Protein AF-A0A7C6MFJ7-F1 (afdb_monomer_lite)

pLDDT: mean 81.78, std 14.06, range [41.59, 96.31]

Sequence (137 aa):
MTATTPTDQTTPGPEEPRKGITRRTVIGTAAGVAGVAAVGGMFHEGFRDPFTQATAHGTGDAADAYDPTDLVHTMCMQCNSFCTIKVRLEEAPEGSPATALIRKIAGNPYSALTTQPVGPIPYDTPLADAAQGIGTM

Radius of gyration: 36.02 Å; chains: 1; bounding box: 82×61×94 Å

Foldseek 3Di:
DDDDDDDPPDDDDDDDDPPDQDPCNVVVVVVVVVVVVVVVVCCCVVPDDPPDDPDDPADDDPADFDFLVQWDWAFDVPDPVRFIWIWGWDADPPPDPDRIDTRDIAHQLQDQVRPPPVGHDDPPPDSRRSDGGVHDD

Secondary structure (DSSP, 8-state):
----------PPPP-----S--HHHHHHHHHHHHHHHHHHHHHHHHSS-TT--SS--SSS-SS----GGGEEEEE--SSTT--EEEEEEEEPPTT-SSSEEEEEEEE-TT-TTTSTTT-PPPTTS-HHHHT--S---

Structure (mmCIF, N/CA/C/O backbone):
data_AF-A0A7C6MFJ7-F1
#
_entry.id   AF-A0A7C6MFJ7-F1
#
loop_
_atom_site.group_PDB
_atom_site.id
_atom_site.type_symbol
_atom_site.label_atom_id
_atom_site.label_alt_id
_atom_site.label_comp_id
_atom_site.label_asym_id
_atom_site.label_entity_id
_atom_site.label_seq_id
_atom_site.pdbx_PDB_ins_code
_atom_site.Cartn_x
_atom_site.Cartn_y
_atom_site.Cartn_z
_atom_site.occupancy
_atom_site.B_iso_or_equiv
_atom_site.auth_seq_id
_atom_site.auth_comp_id
_atom_site.auth_asym_id
_atom_site.auth_atom_id
_atom_site.pdbx_PDB_model_num
ATOM 1 N N . MET A 1 1 ? 61.516 41.296 -77.815 1.00 43.66 1 MET A N 1
ATOM 2 C CA . MET A 1 1 ? 61.371 40.718 -76.464 1.00 43.66 1 MET A CA 1
ATOM 3 C C . MET A 1 1 ? 60.210 39.747 -76.525 1.00 43.66 1 MET A C 1
ATOM 5 O O . MET A 1 1 ? 59.068 40.177 -76.590 1.00 43.66 1 MET A O 1
ATOM 9 N N . THR A 1 2 ? 60.520 38.463 -76.659 1.00 41.59 2 THR A N 1
ATOM 10 C CA . THR A 1 2 ? 59.550 37.391 -76.905 1.00 41.59 2 THR A CA 1
ATOM 11 C C . THR A 1 2 ? 59.246 36.742 -75.560 1.00 41.59 2 THR A C 1
ATOM 13 O O . THR A 1 2 ? 60.127 36.114 -74.981 1.00 41.59 2 THR A O 1
ATOM 16 N N . ALA A 1 3 ? 58.048 36.962 -75.022 1.00 46.19 3 ALA A N 1
ATOM 17 C CA . ALA A 1 3 ? 57.608 36.326 -73.786 1.00 46.19 3 ALA A CA 1
ATOM 18 C C . ALA A 1 3 ? 56.890 35.017 -74.135 1.00 46.19 3 ALA A C 1
ATOM 20 O O . ALA A 1 3 ? 55.803 35.032 -74.708 1.00 46.19 3 ALA A O 1
ATOM 21 N N . THR A 1 4 ? 57.521 33.890 -73.818 1.00 46.97 4 THR A N 1
ATOM 22 C CA . THR A 1 4 ? 56.920 32.557 -73.917 1.00 46.97 4 THR A CA 1
ATOM 23 C C . THR A 1 4 ? 56.145 32.287 -72.629 1.00 46.97 4 THR A C 1
ATOM 25 O O . THR A 1 4 ? 56.743 32.162 -71.563 1.00 46.97 4 THR A O 1
ATOM 28 N N . THR A 1 5 ? 54.819 32.212 -72.703 1.00 51.19 5 THR A N 1
ATOM 29 C CA . THR A 1 5 ? 53.981 31.716 -71.601 1.00 51.19 5 THR A CA 1
ATOM 30 C C . THR A 1 5 ? 53.994 30.183 -71.621 1.00 51.19 5 THR A C 1
ATOM 32 O O . THR A 1 5 ? 53.678 29.614 -72.666 1.00 51.19 5 THR A O 1
ATOM 35 N N . PRO A 1 6 ? 54.321 29.482 -70.519 1.00 53.28 6 PRO A N 1
ATOM 36 C CA . PRO A 1 6 ? 54.122 28.044 -70.445 1.00 53.28 6 PRO A CA 1
ATOM 37 C C . PRO A 1 6 ? 52.656 27.751 -70.113 1.00 53.28 6 PRO A C 1
ATOM 39 O O . PRO A 1 6 ? 52.137 28.165 -69.078 1.00 53.28 6 PRO A O 1
ATOM 42 N N . THR A 1 7 ? 51.983 27.046 -71.016 1.00 53.56 7 THR A N 1
ATOM 43 C CA . THR A 1 7 ? 50.654 26.477 -70.797 1.00 53.56 7 THR A CA 1
ATOM 44 C C . THR A 1 7 ? 50.819 25.135 -70.084 1.00 53.56 7 THR A C 1
ATOM 46 O O . THR A 1 7 ? 51.105 24.131 -70.728 1.00 53.56 7 THR A O 1
ATOM 49 N N . ASP A 1 8 ? 50.661 25.108 -68.760 1.00 50.50 8 ASP A N 1
ATOM 50 C CA . ASP A 1 8 ? 50.474 23.854 -68.020 1.00 50.50 8 ASP A CA 1
ATOM 51 C C . ASP A 1 8 ? 48.981 23.501 -68.040 1.00 50.50 8 ASP A C 1
ATOM 53 O O . ASP A 1 8 ? 48.178 24.01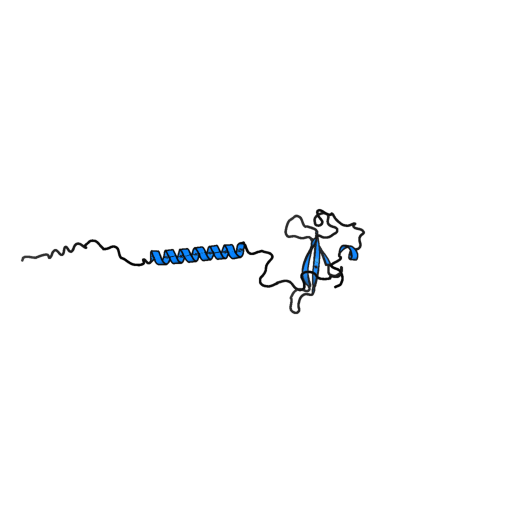6 -67.262 1.00 50.50 8 ASP A O 1
ATOM 57 N N . GLN A 1 9 ? 48.594 22.678 -69.014 1.00 56.62 9 GLN A N 1
ATOM 58 C CA . GLN A 1 9 ? 47.300 22.004 -69.043 1.00 56.62 9 GLN A CA 1
ATOM 59 C C . GLN A 1 9 ? 47.498 20.546 -68.639 1.00 56.62 9 GLN A C 1
ATOM 61 O O . GLN A 1 9 ? 47.492 19.645 -69.474 1.00 56.62 9 GLN A O 1
ATOM 66 N N . THR A 1 10 ? 47.641 20.307 -67.340 1.00 55.34 10 THR A N 1
ATOM 67 C CA . THR A 1 10 ? 47.457 18.966 -66.789 1.00 55.34 10 THR A CA 1
ATOM 68 C C . THR A 1 10 ? 45.982 18.794 -66.420 1.00 55.34 10 THR A C 1
ATOM 70 O O . THR A 1 10 ? 45.520 19.255 -65.378 1.00 55.34 10 THR A O 1
ATOM 73 N N . THR A 1 11 ? 45.205 18.160 -67.300 1.00 58.31 11 THR A N 1
ATOM 74 C CA . THR A 1 11 ? 43.843 17.703 -66.983 1.00 58.31 11 THR A CA 1
ATOM 75 C C . THR A 1 11 ? 43.926 16.570 -65.949 1.00 58.31 11 THR A C 1
ATOM 77 O O . THR A 1 11 ? 44.632 15.593 -66.209 1.00 58.31 11 THR A O 1
ATOM 80 N N . PRO A 1 12 ? 43.228 16.636 -64.797 1.00 58.09 12 PRO A N 1
ATOM 81 C CA . PRO A 1 12 ? 43.172 15.503 -63.883 1.00 58.09 12 PRO A CA 1
ATOM 82 C C . PRO A 1 12 ? 42.439 14.347 -64.573 1.00 58.09 12 PRO A C 1
ATOM 84 O O . PRO A 1 12 ? 41.316 14.518 -65.050 1.00 58.09 12 PRO A O 1
ATOM 87 N N . GLY A 1 13 ? 43.085 13.182 -64.655 1.00 64.12 13 GLY A N 1
ATOM 88 C CA . GLY A 1 13 ? 42.451 11.954 -65.137 1.00 64.12 13 GLY A CA 1
ATOM 89 C C . GLY A 1 13 ? 41.278 11.520 -64.242 1.00 64.12 13 GLY A C 1
ATOM 90 O O . GLY A 1 13 ? 41.108 12.065 -63.149 1.00 64.12 13 GLY A O 1
ATOM 91 N N . PRO A 1 14 ? 40.458 10.547 -64.681 1.00 58.88 14 PRO A N 1
ATOM 92 C CA . PRO A 1 14 ? 39.292 10.100 -63.923 1.00 58.88 14 PRO A CA 1
ATOM 93 C C . PRO A 1 14 ? 39.725 9.618 -62.531 1.00 58.88 14 PRO A C 1
ATOM 95 O O . PRO A 1 14 ? 40.539 8.702 -62.426 1.00 58.88 14 PRO A O 1
ATOM 98 N N . GLU A 1 15 ? 39.214 10.246 -61.467 1.00 64.50 15 GLU A N 1
ATOM 99 C CA . GLU A 1 15 ? 39.506 9.837 -60.089 1.00 64.50 15 GLU A CA 1
ATOM 100 C C . GLU A 1 15 ? 38.911 8.434 -59.872 1.00 64.50 15 GLU A C 1
ATOM 102 O O . GLU A 1 15 ? 37.691 8.255 -59.900 1.00 64.50 15 GLU A O 1
ATOM 107 N N . GLU A 1 16 ? 39.766 7.418 -59.711 1.00 65.62 16 GLU A N 1
ATOM 108 C CA . GLU A 1 16 ? 39.314 6.067 -59.377 1.00 65.62 16 GLU A CA 1
ATOM 109 C C . GLU A 1 16 ? 38.507 6.104 -58.067 1.00 65.62 16 GLU A C 1
ATOM 111 O O . GLU A 1 16 ? 38.916 6.765 -57.102 1.00 65.62 16 GLU A O 1
ATOM 116 N N . PRO A 1 17 ? 37.362 5.399 -57.983 1.00 67.75 17 PRO A N 1
ATOM 117 C CA . PRO A 1 17 ? 36.559 5.398 -56.773 1.00 67.75 17 PRO A CA 1
ATOM 118 C C . PRO A 1 17 ? 37.400 4.846 -55.623 1.00 67.75 17 PRO A C 1
ATOM 120 O O . PRO A 1 17 ? 37.844 3.697 -55.653 1.00 67.75 17 PRO A O 1
ATOM 123 N N . ARG A 1 18 ? 37.629 5.682 -54.603 1.00 65.75 18 ARG A N 1
ATOM 124 C CA . ARG A 1 18 ? 38.450 5.337 -53.436 1.00 65.75 18 ARG A CA 1
ATOM 125 C C . ARG A 1 18 ? 37.945 4.035 -52.816 1.00 65.75 18 ARG A C 1
ATOM 127 O O . ARG A 1 18 ? 36.892 4.000 -52.180 1.00 65.75 18 ARG A O 1
ATOM 134 N N . LYS A 1 19 ? 38.709 2.960 -53.003 1.00 68.69 19 LYS A N 1
ATOM 135 C CA . LYS A 1 19 ? 38.392 1.628 -52.492 1.00 68.69 19 LYS A CA 1
ATOM 136 C C . LYS A 1 19 ? 38.836 1.544 -51.032 1.00 68.69 19 LYS A C 1
ATOM 138 O O . LYS A 1 19 ? 40.010 1.342 -50.741 1.00 68.69 19 LYS A O 1
ATOM 143 N N . GLY A 1 20 ? 37.900 1.745 -50.109 1.00 76.56 20 GLY A N 1
ATOM 144 C CA . GLY A 1 20 ? 38.169 1.682 -48.674 1.00 76.56 20 GLY A CA 1
ATOM 145 C C . GLY A 1 20 ? 36.937 1.970 -47.823 1.00 76.56 20 GLY A C 1
ATOM 146 O O . GLY A 1 20 ? 35.936 2.502 -48.302 1.00 76.56 20 GLY A O 1
ATOM 147 N N . ILE A 1 21 ? 37.006 1.612 -46.540 1.00 83.75 21 ILE A N 1
ATOM 148 C CA . ILE A 1 21 ? 35.954 1.936 -45.577 1.00 83.75 21 ILE A CA 1
ATOM 149 C C . ILE A 1 21 ? 35.868 3.458 -45.442 1.00 83.75 21 ILE A C 1
ATOM 151 O O . ILE A 1 21 ? 36.832 4.128 -45.066 1.00 83.75 21 ILE A O 1
ATOM 155 N N . THR A 1 22 ? 34.697 4.013 -45.747 1.00 88.31 22 THR A N 1
ATOM 156 C CA . THR A 1 22 ? 34.472 5.452 -45.607 1.00 88.31 22 THR A CA 1
ATOM 157 C C . THR A 1 22 ? 34.147 5.795 -44.156 1.00 88.31 22 THR A C 1
ATOM 159 O O . THR A 1 22 ? 33.526 5.010 -43.437 1.00 88.31 22 THR A O 1
ATOM 162 N N . ARG A 1 23 ? 34.491 7.015 -43.725 1.00 88.31 23 ARG A N 1
ATOM 163 C CA . ARG A 1 23 ? 34.104 7.523 -42.396 1.00 88.31 23 ARG A CA 1
ATOM 164 C C . ARG A 1 23 ? 32.593 7.442 -42.170 1.00 88.31 23 ARG A C 1
ATOM 166 O O . ARG A 1 23 ? 32.159 7.107 -41.077 1.00 88.31 23 ARG A O 1
ATOM 173 N N . ARG A 1 24 ? 31.794 7.695 -43.213 1.00 89.25 24 ARG A N 1
ATOM 174 C CA . ARG A 1 24 ? 30.330 7.586 -43.166 1.00 89.25 24 ARG A CA 1
ATOM 175 C C . ARG A 1 24 ? 29.873 6.146 -42.927 1.00 89.25 24 ARG A C 1
ATOM 177 O O . ARG A 1 24 ? 28.925 5.952 -42.180 1.00 89.25 24 ARG A O 1
ATOM 184 N N . THR A 1 25 ? 30.558 5.158 -43.503 1.00 89.25 25 THR A N 1
ATOM 185 C CA . THR A 1 25 ? 30.290 3.740 -43.231 1.00 89.25 25 THR A CA 1
ATOM 186 C C . THR A 1 25 ? 30.557 3.411 -41.765 1.00 89.25 25 THR A C 1
ATOM 188 O O . THR A 1 25 ? 29.684 2.842 -41.128 1.00 89.25 25 THR A O 1
ATOM 191 N N . VAL A 1 26 ? 31.698 3.833 -41.206 1.00 92.25 26 VAL A N 1
ATOM 192 C CA . VAL A 1 26 ? 32.035 3.589 -39.786 1.00 92.25 26 VAL A CA 1
ATOM 193 C C . VAL A 1 26 ? 31.049 4.275 -38.841 1.00 92.25 26 VAL A C 1
ATOM 195 O O . VAL A 1 26 ? 30.557 3.658 -37.904 1.00 92.25 26 VAL A O 1
ATOM 198 N N . ILE A 1 27 ? 30.741 5.550 -39.087 1.00 94.50 27 ILE A N 1
ATOM 199 C CA . ILE A 1 27 ? 29.812 6.315 -38.247 1.00 94.50 27 ILE A CA 1
ATOM 200 C C . ILE A 1 27 ? 28.398 5.735 -38.356 1.00 94.50 27 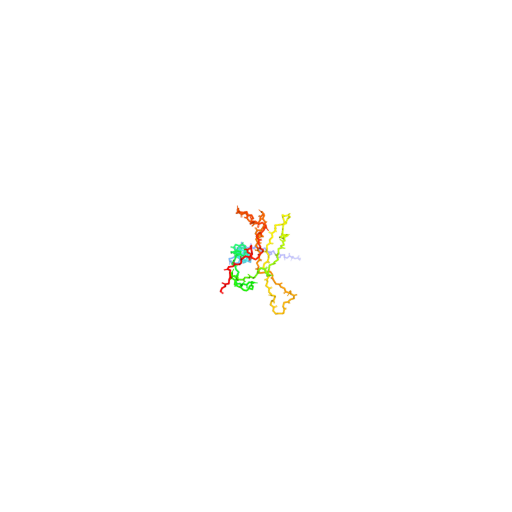ILE A C 1
ATOM 202 O O . ILE A 1 27 ? 27.724 5.581 -37.344 1.00 94.50 27 ILE A O 1
ATOM 206 N N . GLY A 1 28 ? 27.957 5.381 -39.565 1.00 93.62 28 GLY A N 1
ATOM 207 C CA . GLY A 1 28 ? 26.632 4.814 -39.802 1.00 93.62 28 GLY A CA 1
ATOM 208 C C . GLY A 1 28 ? 26.446 3.452 -39.137 1.00 93.62 28 GLY A C 1
ATOM 209 O O . GLY A 1 28 ? 25.418 3.226 -38.503 1.00 93.62 28 GLY A O 1
ATOM 210 N N . THR A 1 29 ? 27.440 2.562 -39.217 1.00 93.56 29 THR A N 1
ATOM 211 C CA . THR A 1 29 ? 27.368 1.258 -38.544 1.00 93.56 29 THR A CA 1
ATOM 212 C C . THR A 1 29 ? 27.427 1.404 -37.028 1.00 93.56 29 THR A C 1
ATOM 214 O O . THR A 1 29 ? 26.616 0.790 -36.340 1.00 93.56 29 THR A O 1
ATOM 217 N N . ALA A 1 30 ? 28.313 2.253 -36.496 1.00 94.06 30 ALA A N 1
ATOM 218 C CA . ALA A 1 30 ? 28.396 2.510 -35.059 1.00 94.06 30 ALA A CA 1
ATOM 219 C C . ALA A 1 30 ? 27.089 3.102 -34.506 1.00 94.06 30 ALA A C 1
ATOM 221 O O . ALA A 1 30 ? 26.579 2.622 -33.495 1.00 94.06 30 ALA A O 1
ATOM 222 N N . ALA A 1 31 ? 26.509 4.091 -35.193 1.00 93.88 31 ALA A N 1
ATOM 223 C CA . ALA A 1 31 ? 25.232 4.687 -34.808 1.00 93.88 31 ALA A CA 1
ATOM 224 C C . ALA A 1 31 ? 24.074 3.683 -34.899 1.00 93.88 31 ALA A C 1
ATOM 226 O O . ALA A 1 31 ? 23.222 3.660 -34.015 1.00 93.88 31 ALA A O 1
ATOM 227 N N . GLY A 1 32 ? 24.058 2.824 -35.924 1.00 96.31 32 GLY A N 1
ATOM 228 C CA . GLY A 1 32 ? 23.064 1.759 -36.056 1.00 96.31 32 GLY A CA 1
ATOM 229 C C . GLY A 1 32 ? 23.124 0.757 -34.902 1.00 96.31 32 GLY A C 1
ATOM 230 O O . GLY A 1 32 ? 22.101 0.474 -34.284 1.00 96.31 32 GLY A O 1
ATOM 231 N N . VAL A 1 33 ? 24.321 0.273 -34.557 1.00 95.62 33 VAL A N 1
ATOM 232 C CA . VAL A 1 33 ? 24.517 -0.651 -33.426 1.00 95.62 33 VAL A CA 1
ATOM 233 C C . VAL A 1 33 ? 24.144 0.014 -32.101 1.00 95.62 33 VAL A C 1
ATOM 235 O O . VAL A 1 33 ? 23.415 -0.581 -31.311 1.00 95.62 33 VAL A O 1
ATOM 238 N N . ALA A 1 34 ? 24.581 1.255 -31.873 1.00 93.81 34 ALA A N 1
ATOM 239 C CA . ALA A 1 34 ? 24.236 2.003 -30.666 1.00 93.81 34 ALA A CA 1
ATOM 240 C C . ALA A 1 34 ? 22.721 2.238 -30.548 1.00 93.81 34 ALA A C 1
ATOM 242 O O . ALA A 1 34 ? 22.155 2.070 -29.471 1.00 93.81 34 ALA A O 1
ATOM 243 N N . GLY A 1 35 ? 22.054 2.564 -31.658 1.00 95.00 35 GLY A N 1
ATOM 244 C CA . GLY A 1 35 ? 20.604 2.737 -31.705 1.00 95.00 35 GLY A CA 1
ATOM 245 C C . GLY A 1 35 ? 19.848 1.449 -31.378 1.00 95.00 35 GLY A C 1
ATOM 246 O O . GLY A 1 35 ? 18.940 1.469 -30.551 1.00 95.00 35 GLY A O 1
ATOM 247 N N . VAL A 1 36 ? 20.254 0.315 -31.959 1.00 94.69 36 VAL A N 1
ATOM 248 C CA . VAL A 1 36 ? 19.651 -0.996 -31.655 1.00 94.69 36 VAL A CA 1
ATOM 249 C C . VAL A 1 36 ? 19.881 -1.387 -30.196 1.00 94.69 36 VAL A C 1
ATOM 251 O O . VAL A 1 36 ? 18.947 -1.842 -29.542 1.00 94.69 36 VAL A O 1
ATOM 254 N N . ALA A 1 37 ? 21.084 -1.170 -29.658 1.00 93.50 37 ALA A N 1
ATOM 255 C CA . ALA A 1 37 ? 21.380 -1.446 -28.254 1.00 93.50 37 ALA A CA 1
ATOM 256 C C . ALA A 1 37 ? 20.530 -0.584 -27.304 1.00 93.50 37 ALA A C 1
ATOM 258 O O . A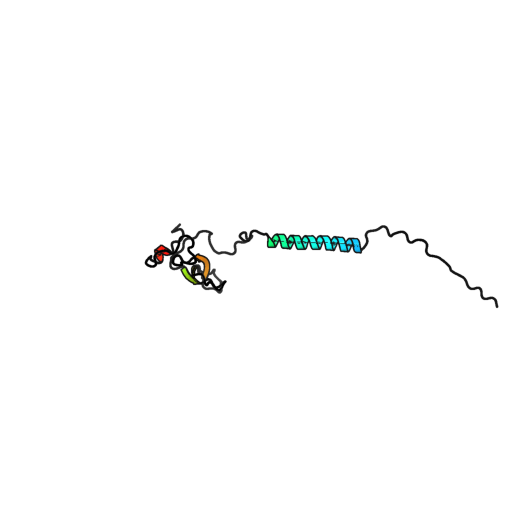LA A 1 37 ? 20.001 -1.099 -26.322 1.00 93.50 37 ALA A O 1
ATOM 259 N N . ALA A 1 38 ? 20.342 0.701 -27.620 1.00 92.31 38 ALA A N 1
ATOM 260 C CA . ALA A 1 38 ? 19.493 1.595 -26.836 1.00 92.31 38 ALA A CA 1
ATOM 261 C C . ALA A 1 38 ? 18.025 1.138 -26.837 1.00 92.31 38 ALA A C 1
ATOM 263 O O . ALA A 1 38 ? 17.421 1.017 -25.773 1.00 92.31 38 ALA A O 1
ATOM 264 N N . VAL A 1 39 ? 17.468 0.810 -28.010 1.00 90.56 39 VAL A N 1
ATOM 265 C CA . VAL A 1 39 ? 16.095 0.282 -28.118 1.00 90.56 39 VAL A CA 1
ATOM 266 C C . VAL A 1 39 ? 15.964 -1.054 -27.382 1.00 90.56 39 VAL A C 1
ATOM 268 O O . VAL A 1 39 ? 15.005 -1.248 -26.640 1.00 90.56 39 VAL A O 1
ATOM 271 N N . GLY A 1 40 ? 16.943 -1.949 -27.525 1.00 89.25 40 GLY A N 1
ATOM 272 C CA . GLY A 1 40 ? 16.980 -3.225 -26.810 1.00 89.25 40 GLY A CA 1
ATOM 273 C C . GLY A 1 40 ? 16.983 -3.055 -25.289 1.00 89.25 40 GLY A C 1
ATOM 274 O O . GLY A 1 40 ? 16.224 -3.733 -24.603 1.00 89.25 40 GLY A O 1
ATOM 275 N N . GLY A 1 41 ? 17.763 -2.104 -24.764 1.00 87.19 41 GLY A N 1
ATOM 276 C CA . GLY A 1 41 ? 17.774 -1.769 -23.337 1.00 87.19 41 GLY A CA 1
ATOM 277 C C . GLY A 1 41 ? 16.427 -1.235 -22.843 1.00 87.19 41 GLY A C 1
ATOM 278 O O . GLY A 1 41 ? 15.935 -1.667 -21.805 1.00 87.19 41 GLY A O 1
ATOM 279 N N . MET A 1 42 ? 15.772 -0.362 -23.613 1.00 85.44 42 MET A N 1
ATOM 280 C CA . MET A 1 42 ? 14.440 0.147 -23.258 1.00 85.44 42 MET A CA 1
ATOM 281 C C . MET A 1 42 ? 13.378 -0.960 -23.233 1.00 85.44 42 MET A C 1
ATOM 283 O O . MET A 1 42 ? 12.517 -0.959 -22.357 1.00 85.44 42 MET A O 1
ATOM 287 N N . PHE A 1 43 ? 13.442 -1.917 -24.163 1.00 85.75 43 PHE A N 1
ATOM 288 C CA . PHE A 1 43 ? 12.541 -3.072 -24.172 1.00 85.75 43 PHE A CA 1
ATOM 289 C C . PHE A 1 43 ? 12.813 -4.030 -23.006 1.00 85.75 43 PHE A C 1
ATOM 291 O O . PHE A 1 43 ? 11.864 -4.501 -22.386 1.00 85.75 43 PHE A O 1
ATOM 298 N N . HIS A 1 44 ? 14.080 -4.290 -22.670 1.00 80.56 44 HIS A N 1
ATOM 299 C CA . HIS A 1 44 ? 14.437 -5.107 -21.507 1.00 80.56 44 HIS A CA 1
ATOM 300 C C . HIS A 1 44 ? 13.830 -4.542 -20.213 1.00 80.56 44 HIS A C 1
ATOM 302 O O . HIS A 1 44 ? 13.182 -5.267 -19.463 1.00 80.56 44 HIS A O 1
ATOM 308 N N . GLU A 1 45 ? 13.971 -3.234 -19.984 1.00 76.31 45 GLU A N 1
ATOM 309 C CA . GLU A 1 45 ? 13.432 -2.584 -18.784 1.00 76.31 45 GLU A CA 1
ATOM 310 C C . GLU A 1 45 ? 11.907 -2.430 -18.812 1.00 76.31 45 GLU A C 1
ATOM 312 O O . GLU A 1 45 ? 11.253 -2.556 -17.776 1.00 76.31 45 GLU A O 1
ATOM 317 N N . GLY A 1 46 ? 11.328 -2.167 -19.988 1.00 75.81 46 GLY A N 1
ATOM 318 C CA . GLY A 1 46 ? 9.889 -1.947 -20.153 1.00 75.81 46 GLY A CA 1
ATOM 319 C C . GLY A 1 46 ? 9.040 -3.219 -20.080 1.00 75.81 46 GLY A C 1
ATOM 320 O O . GLY A 1 46 ? 7.868 -3.136 -19.720 1.00 75.81 46 GLY A O 1
ATOM 321 N N . PHE A 1 47 ? 9.618 -4.381 -20.401 1.00 78.81 47 PHE A N 1
ATOM 322 C CA . PHE A 1 47 ? 8.918 -5.672 -20.428 1.00 78.81 47 PHE A CA 1
ATOM 323 C C . PHE A 1 47 ? 9.437 -6.682 -19.401 1.00 78.81 47 PHE A C 1
ATOM 325 O O . PHE A 1 47 ? 9.073 -7.858 -19.465 1.00 78.81 47 PHE A O 1
ATOM 332 N N . ARG A 1 48 ? 10.265 -6.257 -18.438 1.00 74.25 48 ARG A N 1
ATOM 333 C CA . ARG A 1 48 ? 10.555 -7.103 -17.276 1.00 74.25 48 ARG A CA 1
ATOM 334 C C . ARG A 1 48 ? 9.258 -7.410 -16.531 1.00 74.25 48 ARG A C 1
ATOM 336 O O . ARG A 1 48 ? 8.356 -6.573 -16.492 1.00 74.25 48 ARG A O 1
ATOM 343 N N . ASP A 1 49 ? 9.177 -8.586 -15.917 1.00 75.62 49 ASP A N 1
ATOM 344 C CA . ASP A 1 49 ? 8.054 -8.898 -15.038 1.00 75.62 49 ASP A CA 1
ATOM 345 C C . ASP A 1 49 ? 8.058 -7.882 -13.878 1.00 75.62 49 ASP A C 1
ATOM 347 O O . ASP A 1 49 ? 9.014 -7.868 -13.090 1.00 75.62 49 ASP A O 1
ATOM 351 N N . PRO A 1 50 ? 7.027 -7.017 -13.769 1.00 67.06 50 PRO A N 1
ATOM 352 C CA . PRO A 1 50 ? 6.981 -5.957 -12.767 1.00 67.06 50 PRO A CA 1
ATOM 353 C C . PRO A 1 50 ? 6.950 -6.499 -11.331 1.00 67.06 50 PRO A C 1
ATOM 355 O O . PRO A 1 50 ? 7.215 -5.748 -10.391 1.00 67.06 50 PRO A O 1
ATOM 358 N N . PHE A 1 51 ? 6.653 -7.788 -11.156 1.00 69.06 51 PHE A N 1
ATOM 359 C CA . PHE A 1 51 ? 6.613 -8.469 -9.868 1.00 69.06 51 PHE A CA 1
ATOM 360 C C . PHE A 1 51 ? 7.933 -9.167 -9.514 1.00 69.06 51 PHE A C 1
ATOM 362 O O . PHE A 1 51 ? 8.099 -9.600 -8.375 1.00 69.06 51 PHE A O 1
ATOM 369 N N . THR A 1 52 ? 8.897 -9.230 -10.440 1.00 71.56 52 THR A N 1
ATOM 370 C CA . THR A 1 52 ? 10.236 -9.775 -10.173 1.00 71.56 52 THR A CA 1
ATOM 371 C C . THR A 1 52 ? 11.247 -8.651 -9.972 1.00 71.56 52 THR A C 1
ATOM 373 O O . THR A 1 52 ? 11.452 -7.778 -10.818 1.00 71.56 52 THR A O 1
ATOM 376 N N . GLN A 1 53 ? 11.888 -8.652 -8.808 1.00 70.31 53 GLN A N 1
ATOM 377 C CA . GLN A 1 53 ? 12.937 -7.699 -8.459 1.00 70.31 53 GLN A CA 1
ATOM 378 C C . GLN A 1 53 ? 14.200 -8.483 -8.116 1.00 70.31 53 GLN A C 1
ATOM 380 O O . GLN A 1 53 ? 14.134 -9.475 -7.394 1.00 70.31 53 GLN A O 1
ATOM 385 N N . ALA A 1 54 ? 15.348 -8.048 -8.646 1.00 75.19 54 ALA A N 1
ATOM 386 C CA . ALA A 1 54 ? 16.634 -8.705 -8.399 1.00 75.19 54 ALA A CA 1
ATOM 387 C C . ALA A 1 54 ? 17.024 -8.676 -6.911 1.00 75.19 54 ALA A C 1
ATOM 389 O O . ALA A 1 54 ? 17.666 -9.600 -6.418 1.00 75.19 54 ALA A O 1
ATOM 390 N N . THR A 1 55 ? 16.588 -7.634 -6.201 1.00 76.56 55 THR A N 1
ATOM 391 C CA . THR A 1 55 ? 16.745 -7.482 -4.758 1.00 76.56 55 THR A CA 1
ATOM 392 C C . THR A 1 55 ? 15.367 -7.310 -4.139 1.00 76.56 55 THR A C 1
ATOM 394 O O . THR A 1 55 ? 14.596 -6.456 -4.573 1.00 76.56 55 THR A O 1
ATOM 397 N N . ALA A 1 56 ? 15.052 -8.099 -3.113 1.00 72.88 56 ALA A N 1
ATOM 398 C CA . ALA A 1 56 ? 13.838 -7.901 -2.337 1.00 72.88 56 ALA A CA 1
ATOM 399 C C . ALA A 1 56 ? 13.974 -6.617 -1.504 1.00 72.88 56 ALA A C 1
ATOM 401 O O . ALA A 1 56 ? 14.876 -6.498 -0.678 1.00 72.88 56 ALA A O 1
ATOM 402 N N . HIS A 1 57 ? 13.088 -5.648 -1.730 1.00 70.12 57 HIS A N 1
ATOM 403 C CA . HIS A 1 57 ? 13.100 -4.363 -1.020 1.00 70.12 57 HIS A CA 1
ATOM 404 C C . HIS A 1 57 ? 12.139 -4.311 0.181 1.00 70.12 57 HIS A C 1
ATOM 406 O O . HIS A 1 57 ? 11.994 -3.263 0.803 1.00 70.12 57 HIS A O 1
ATOM 412 N N . GLY A 1 58 ? 11.468 -5.420 0.508 1.00 69.38 58 GLY A N 1
ATOM 413 C CA . GLY A 1 58 ? 10.566 -5.519 1.657 1.00 69.38 58 GLY A CA 1
ATOM 414 C C . GLY A 1 58 ? 11.194 -6.239 2.859 1.00 69.38 58 GLY A C 1
ATOM 415 O O . GLY A 1 58 ? 12.042 -7.104 2.685 1.00 69.38 58 GLY A O 1
ATOM 416 N N . THR A 1 59 ? 10.723 -5.925 4.068 1.00 69.31 59 THR A N 1
ATOM 417 C CA . THR A 1 59 ? 11.090 -6.555 5.356 1.00 69.31 59 THR A CA 1
ATOM 418 C C . THR A 1 59 ? 10.242 -7.788 5.697 1.00 69.31 59 THR A C 1
ATOM 420 O O . THR A 1 59 ? 9.028 -7.706 5.647 1.00 69.31 59 THR A O 1
ATOM 423 N N . GLY A 1 60 ? 10.828 -8.932 6.051 1.00 72.50 60 GLY A N 1
ATOM 424 C CA . GLY A 1 60 ? 10.067 -10.127 6.463 1.00 72.50 60 GLY A CA 1
ATOM 425 C C . GLY A 1 60 ? 9.520 -10.984 5.311 1.00 72.50 60 GLY A C 1
ATOM 426 O O . GLY A 1 60 ? 9.790 -10.725 4.132 1.00 72.50 60 GLY A O 1
ATOM 427 N N . ASP A 1 61 ? 8.743 -12.015 5.655 1.00 75.38 61 ASP A N 1
ATOM 428 C CA . ASP A 1 61 ? 8.318 -13.079 4.736 1.00 75.38 61 ASP A CA 1
ATOM 429 C C . ASP A 1 61 ? 7.106 -12.711 3.858 1.00 75.38 61 ASP A C 1
ATOM 431 O O . ASP A 1 61 ? 6.420 -11.701 4.055 1.00 75.38 61 ASP A O 1
ATOM 435 N N . ALA A 1 62 ? 6.861 -13.525 2.823 1.00 72.38 62 ALA A N 1
ATOM 436 C CA . ALA A 1 62 ? 5.736 -13.349 1.895 1.00 72.38 62 ALA A CA 1
ATOM 437 C C . ALA A 1 62 ? 4.371 -13.591 2.567 1.00 72.38 62 ALA A C 1
ATOM 439 O O . ALA A 1 62 ? 3.370 -12.960 2.211 1.00 72.38 62 ALA A O 1
ATOM 440 N N . ALA A 1 63 ? 4.346 -14.498 3.542 1.00 72.19 63 ALA A N 1
ATOM 441 C CA . ALA A 1 63 ? 3.228 -14.742 4.432 1.00 72.19 63 ALA A CA 1
ATOM 442 C C . ALA A 1 63 ? 3.746 -14.587 5.861 1.00 72.19 63 ALA A C 1
ATOM 444 O O . ALA A 1 63 ? 4.765 -15.175 6.206 1.00 72.19 63 ALA A O 1
ATOM 445 N N . ASP A 1 64 ? 3.067 -13.763 6.649 1.00 73.38 64 ASP A N 1
ATOM 446 C CA . ASP A 1 64 ? 3.493 -13.415 7.998 1.00 73.38 64 ASP A CA 1
ATOM 447 C C . ASP A 1 64 ? 2.270 -13.351 8.914 1.00 73.38 64 ASP A C 1
ATOM 449 O O . ASP A 1 64 ? 1.164 -12.986 8.480 1.00 73.38 64 ASP A O 1
ATOM 453 N N . ALA A 1 65 ? 2.480 -13.738 10.165 1.00 79.69 65 ALA A N 1
ATOM 454 C CA . ALA A 1 65 ? 1.508 -13.582 11.226 1.00 79.69 65 ALA A CA 1
ATOM 455 C C . ALA A 1 65 ? 1.502 -12.117 11.683 1.00 79.69 65 ALA A C 1
ATOM 457 O O . ALA A 1 65 ? 2.521 -11.430 11.672 1.00 79.69 65 ALA A O 1
ATOM 458 N N . TYR A 1 66 ? 0.339 -11.611 12.064 1.00 81.75 66 TYR A N 1
ATOM 459 C CA . TYR A 1 66 ? 0.224 -10.274 12.636 1.00 81.75 66 TYR A CA 1
ATOM 460 C C . TYR A 1 66 ? -0.948 -10.234 13.602 1.00 81.75 66 TYR A C 1
ATOM 462 O O . TYR A 1 66 ? -1.924 -10.974 13.432 1.00 81.75 66 TYR A O 1
ATOM 470 N N . ASP A 1 67 ? -0.838 -9.367 14.600 1.00 83.75 67 ASP A N 1
ATOM 471 C CA . ASP A 1 67 ? -1.921 -9.102 15.529 1.00 83.75 67 ASP A CA 1
ATOM 472 C C . ASP A 1 67 ? -2.860 -8.033 14.944 1.00 83.75 67 ASP A C 1
ATOM 474 O O . ASP A 1 67 ? -2.424 -7.146 14.199 1.00 83.75 67 ASP A O 1
ATOM 478 N N . PRO A 1 68 ? -4.161 -8.065 15.267 1.00 84.94 68 PRO A N 1
ATOM 479 C CA . PRO A 1 68 ? -5.070 -6.954 15.002 1.00 84.94 68 PRO A CA 1
ATOM 480 C C . PRO A 1 68 ? -4.540 -5.570 15.420 1.00 84.94 68 PRO A C 1
ATOM 482 O O . PRO A 1 68 ? -4.904 -4.578 14.786 1.00 84.94 68 PRO A O 1
ATOM 485 N N . THR A 1 69 ? -3.683 -5.477 16.445 1.00 87.31 69 THR A N 1
ATOM 486 C CA . THR A 1 69 ? -3.042 -4.220 16.868 1.00 87.31 69 THR A CA 1
ATOM 487 C C . THR A 1 69 ? -2.018 -3.679 15.874 1.00 87.31 69 THR A C 1
ATOM 489 O O . THR A 1 69 ? -1.737 -2.483 15.896 1.00 87.31 69 THR A O 1
ATOM 492 N N . ASP A 1 70 ? -1.509 -4.510 14.964 1.00 89.81 70 ASP A N 1
ATOM 493 C CA . ASP A 1 70 ? -0.532 -4.117 13.939 1.00 89.81 70 ASP A CA 1
ATOM 494 C C . ASP A 1 70 ? -1.197 -3.457 12.720 1.00 89.81 70 ASP A C 1
ATOM 496 O O . ASP A 1 70 ? -0.569 -3.255 11.676 1.00 89.81 70 ASP A O 1
ATOM 500 N N . LEU A 1 71 ? -2.496 -3.155 12.804 1.00 90.38 71 LEU A N 1
ATOM 501 C CA . LEU A 1 71 ? -3.301 -2.715 11.675 1.00 90.38 71 LEU A CA 1
ATOM 502 C C . LEU A 1 71 ? -3.858 -1.311 11.854 1.00 90.38 71 LEU A C 1
ATOM 504 O O . LEU A 1 71 ? -4.461 -0.966 12.867 1.00 90.38 71 LEU A O 1
ATOM 508 N N . VAL A 1 72 ? -3.789 -0.539 10.773 1.00 92.56 72 VAL A N 1
ATOM 509 C CA . VAL A 1 72 ? -4.490 0.738 10.644 1.00 92.56 72 VAL A CA 1
ATOM 510 C C . VAL A 1 72 ? -5.508 0.650 9.516 1.00 92.56 72 VAL A C 1
ATOM 512 O O . VAL A 1 72 ? -5.188 0.281 8.384 1.00 92.56 72 VAL A O 1
ATOM 515 N N . HIS A 1 73 ? -6.748 1.028 9.814 1.00 92.06 73 HIS A N 1
ATOM 516 C CA 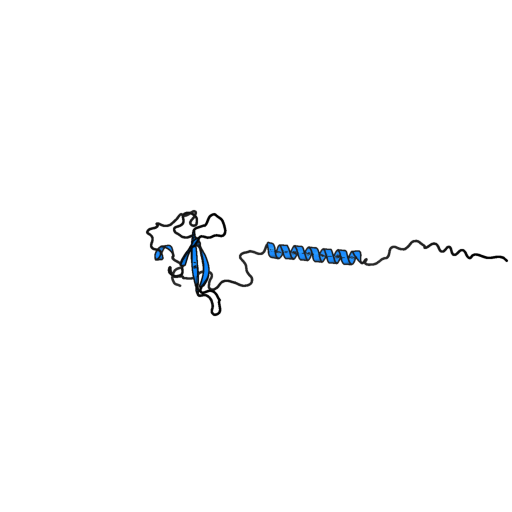. HIS A 1 73 ? -7.791 1.200 8.808 1.00 92.06 73 HIS A CA 1
ATOM 517 C C . HIS A 1 73 ? -7.739 2.628 8.266 1.00 92.06 73 HIS A C 1
ATOM 519 O O . HIS A 1 73 ? -7.807 3.593 9.023 1.00 92.06 73 HIS A O 1
ATOM 525 N N . THR A 1 74 ? -7.591 2.765 6.951 1.00 95.19 74 THR A N 1
ATOM 526 C CA . THR A 1 74 ? -7.407 4.064 6.288 1.00 95.19 74 THR A CA 1
ATOM 527 C C . THR A 1 74 ? -7.944 4.028 4.852 1.00 95.19 74 THR A C 1
ATOM 529 O O . THR A 1 74 ? -8.680 3.113 4.475 1.00 95.19 74 THR A O 1
ATOM 532 N N . MET A 1 75 ? -7.618 5.033 4.041 1.00 96.19 75 MET A N 1
ATOM 533 C CA . MET A 1 75 ? -8.057 5.173 2.654 1.00 96.19 75 MET A CA 1
ATOM 534 C C . MET A 1 75 ? -6.865 5.263 1.696 1.00 96.19 75 MET A C 1
ATOM 536 O O . MET A 1 75 ? -5.877 5.946 1.959 1.00 96.19 75 MET A O 1
ATOM 540 N N . CYS A 1 76 ? -6.967 4.581 0.556 1.00 95.19 76 CYS A N 1
ATOM 541 C CA . CYS A 1 76 ? -6.021 4.690 -0.547 1.00 95.19 76 CYS A CA 1
ATOM 542 C C . CYS A 1 76 ? -6.278 5.988 -1.322 1.00 95.19 76 CYS A C 1
ATOM 544 O O . CYS A 1 76 ? -7.353 6.161 -1.889 1.00 95.19 76 CYS A O 1
ATOM 546 N N . MET A 1 77 ? -5.282 6.875 -1.384 1.00 95.81 77 MET A N 1
ATOM 547 C CA . MET A 1 77 ? -5.393 8.204 -2.010 1.00 95.81 77 MET A CA 1
ATOM 548 C C . MET A 1 77 ? -4.709 8.298 -3.385 1.00 95.81 77 MET A C 1
ATOM 550 O O . MET A 1 77 ? -4.397 9.390 -3.846 1.00 95.81 77 MET A O 1
ATOM 554 N N . GLN A 1 78 ? -4.451 7.166 -4.050 1.00 93.69 78 GLN A N 1
ATOM 555 C CA . GLN A 1 78 ? -3.846 7.165 -5.394 1.00 93.69 78 GLN A CA 1
ATOM 556 C C . GLN A 1 78 ? -4.801 7.709 -6.469 1.00 93.69 78 GLN A C 1
ATOM 558 O O . GLN A 1 78 ? -4.366 8.229 -7.492 1.00 93.69 78 GLN A O 1
ATOM 563 N N . CYS A 1 79 ? -6.111 7.606 -6.242 1.00 94.56 79 CYS A N 1
ATOM 564 C CA . CYS A 1 79 ? -7.144 8.151 -7.116 1.00 94.56 79 CYS A CA 1
ATOM 565 C C . CYS A 1 79 ? -8.309 8.725 -6.293 1.00 94.56 79 CYS A C 1
ATOM 567 O O . CYS A 1 79 ? -8.411 8.495 -5.089 1.00 94.56 79 CYS A O 1
ATOM 569 N N . ASN A 1 80 ? -9.231 9.428 -6.958 1.00 95.75 80 ASN A N 1
ATOM 570 C CA . ASN A 1 80 ? -10.383 10.082 -6.317 1.00 95.75 80 ASN A CA 1
ATOM 571 C C . ASN A 1 80 ? -11.473 9.116 -5.815 1.00 95.75 80 ASN A C 1
ATOM 573 O O . ASN A 1 80 ? -12.510 9.563 -5.334 1.00 95.75 80 ASN A O 1
ATOM 577 N N . SER A 1 81 ? -11.277 7.801 -5.945 1.00 93.56 81 SER A N 1
ATOM 578 C CA . SER A 1 81 ? -12.217 6.806 -5.417 1.00 93.56 81 SER A CA 1
ATOM 579 C C . SER A 1 81 ? -12.052 6.576 -3.916 1.00 93.56 81 SER A C 1
ATOM 581 O O . SER A 1 81 ? -12.981 6.071 -3.293 1.00 93.56 81 SER A O 1
ATOM 583 N N . PHE A 1 82 ? -10.894 6.926 -3.341 1.00 94.19 82 PHE A N 1
ATOM 584 C CA . PHE A 1 82 ? -10.618 6.806 -1.904 1.00 94.19 82 PHE A CA 1
ATOM 585 C C . PHE A 1 82 ? -10.967 5.428 -1.316 1.00 94.19 82 PHE A C 1
ATOM 587 O O . PHE A 1 82 ? -11.646 5.315 -0.296 1.00 94.19 82 PHE A O 1
ATOM 594 N N . CYS A 1 83 ? -10.514 4.352 -1.970 1.00 95.38 83 CYS A N 1
ATOM 595 C CA . CYS A 1 83 ? -10.821 2.984 -1.553 1.00 95.38 83 CYS A CA 1
ATOM 596 C C . CYS A 1 83 ? -10.402 2.744 -0.094 1.00 95.38 83 CYS A C 1
ATOM 598 O O . CYS A 1 83 ? -9.242 2.951 0.260 1.00 95.38 83 CYS A O 1
ATOM 600 N N . THR A 1 84 ? -11.311 2.260 0.751 1.00 95.88 84 THR A N 1
ATOM 601 C CA . THR A 1 84 ? -10.986 1.934 2.148 1.00 95.88 84 THR A CA 1
ATOM 602 C C . THR A 1 84 ? -10.135 0.666 2.223 1.00 95.88 84 THR A C 1
ATOM 604 O O . THR A 1 84 ? -10.507 -0.379 1.674 1.00 95.88 84 THR A O 1
ATOM 607 N N . ILE A 1 85 ? -9.029 0.747 2.949 1.00 95.25 85 ILE A N 1
ATOM 608 C CA . ILE A 1 85 ? -7.994 -0.282 3.050 1.00 95.25 85 ILE A CA 1
ATOM 60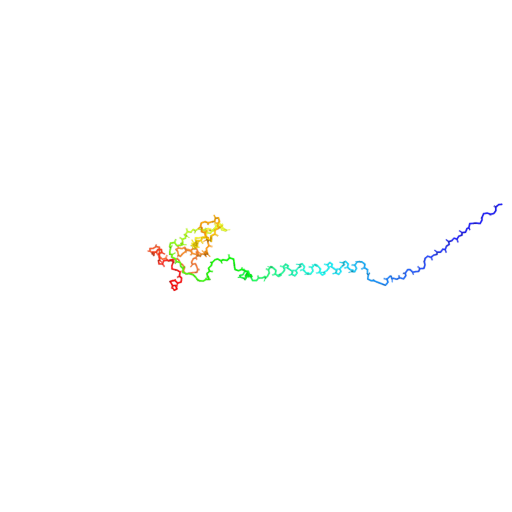9 C C . ILE A 1 85 ? -7.653 -0.568 4.514 1.00 95.25 85 ILE A C 1
ATOM 611 O O . ILE A 1 85 ? -7.889 0.259 5.397 1.00 95.25 85 ILE A O 1
ATOM 615 N N . LYS A 1 86 ? -7.072 -1.742 4.756 1.00 93.00 86 LYS A N 1
ATOM 616 C CA . LYS A 1 86 ? -6.313 -2.046 5.969 1.00 93.00 86 LYS A CA 1
ATOM 617 C C . LYS A 1 86 ? -4.827 -2.077 5.635 1.00 93.00 86 LYS A C 1
ATOM 619 O O . LYS A 1 86 ? -4.429 -2.580 4.580 1.00 93.00 86 LYS A O 1
ATOM 624 N N . VAL A 1 87 ? -4.023 -1.531 6.530 1.00 93.06 87 VAL A N 1
ATOM 625 C CA . VAL A 1 87 ? -2.576 -1.414 6.379 1.00 93.06 87 VAL A CA 1
ATOM 626 C C . VAL A 1 87 ? -1.924 -2.131 7.546 1.00 93.06 87 VAL A C 1
ATOM 628 O O . VAL A 1 87 ? -2.189 -1.768 8.686 1.00 93.06 87 VAL A O 1
ATOM 631 N N . ARG A 1 88 ? -1.090 -3.135 7.258 1.00 89.94 88 ARG A N 1
ATOM 632 C CA . ARG A 1 88 ? -0.254 -3.800 8.263 1.00 89.94 88 ARG A CA 1
ATOM 633 C C . ARG A 1 88 ? 1.038 -3.028 8.431 1.00 89.94 88 ARG A C 1
ATOM 635 O O . ARG A 1 88 ? 1.753 -2.813 7.447 1.00 89.94 88 ARG A O 1
ATOM 642 N N . LEU A 1 89 ? 1.308 -2.637 9.664 1.00 90.75 89 LEU A N 1
ATOM 643 C CA . LEU A 1 89 ? 2.518 -1.957 10.082 1.00 90.75 89 LEU A CA 1
ATOM 644 C C . LEU A 1 89 ? 3.544 -2.963 10.598 1.00 90.75 89 LEU A C 1
ATOM 646 O O . LEU A 1 89 ? 3.200 -4.024 11.106 1.00 90.75 89 LEU A O 1
ATOM 650 N N . GLU A 1 90 ? 4.809 -2.621 10.436 1.00 88.69 90 GLU A N 1
ATOM 651 C CA . GLU A 1 90 ? 5.940 -3.314 11.039 1.00 88.69 90 GLU A CA 1
ATOM 652 C C . GLU A 1 90 ? 6.838 -2.280 11.703 1.00 88.69 90 GLU A C 1
ATOM 654 O O . GLU A 1 90 ? 6.919 -1.141 11.227 1.00 88.69 90 GLU A O 1
ATOM 659 N N . GLU A 1 91 ? 7.522 -2.674 12.773 1.00 88.75 91 GLU A N 1
ATOM 660 C CA . GLU A 1 91 ? 8.546 -1.835 13.386 1.00 88.75 91 GLU A CA 1
ATOM 661 C C . GLU A 1 91 ? 9.592 -1.450 12.335 1.00 88.75 91 GLU A C 1
ATOM 663 O O . GLU A 1 91 ? 9.980 -2.249 11.475 1.00 88.75 91 GLU A O 1
ATOM 668 N N . ALA A 1 92 ? 10.035 -0.198 12.371 1.00 87.69 92 ALA A N 1
ATOM 669 C CA . ALA A 1 92 ? 11.067 0.224 11.448 1.00 87.69 92 ALA A CA 1
ATOM 670 C C . ALA A 1 92 ? 12.430 -0.381 11.848 1.00 87.69 92 ALA A C 1
ATOM 672 O O . ALA A 1 92 ? 12.739 -0.467 13.037 1.00 87.69 92 ALA A O 1
ATOM 673 N N . PRO A 1 93 ? 13.285 -0.762 10.879 1.00 84.75 93 PRO A N 1
ATOM 674 C CA . PRO A 1 93 ? 14.636 -1.222 11.176 1.00 84.75 93 PRO A CA 1
ATOM 675 C C . PRO A 1 93 ? 15.433 -0.183 11.968 1.00 84.75 93 PRO A C 1
ATOM 677 O O . PRO A 1 93 ? 15.250 1.025 11.788 1.00 84.75 93 PRO A O 1
ATOM 680 N N . GLU A 1 94 ? 16.368 -0.652 12.793 1.00 85.69 94 GLU A N 1
ATOM 681 C CA . GLU A 1 94 ? 17.260 0.221 13.557 1.00 85.69 94 GLU A CA 1
ATOM 682 C C . GLU A 1 94 ? 17.979 1.222 12.632 1.00 85.69 94 GLU A C 1
ATOM 684 O O . GLU A 1 94 ? 18.516 0.863 11.582 1.00 85.69 94 GLU A O 1
ATOM 689 N N . GLY A 1 95 ? 17.957 2.503 13.011 1.00 87.38 95 GLY A N 1
ATOM 690 C CA . GLY A 1 95 ? 18.519 3.598 12.213 1.00 87.38 95 GLY A CA 1
ATOM 691 C C . GLY A 1 95 ? 17.582 4.173 11.143 1.00 87.38 95 GLY A C 1
ATOM 692 O O . GLY A 1 95 ? 17.959 5.128 10.462 1.00 87.38 95 GLY A O 1
ATOM 693 N N . SER A 1 96 ? 16.361 3.648 11.000 1.00 85.81 96 SER A N 1
ATOM 694 C CA . SER A 1 96 ? 15.326 4.258 10.163 1.00 85.81 96 SER A CA 1
ATOM 695 C C . SER A 1 96 ? 14.831 5.589 10.756 1.00 85.81 96 SER A C 1
ATOM 697 O O . SER A 1 96 ? 14.639 5.688 11.968 1.00 85.81 96 SER A O 1
ATOM 699 N N . PRO A 1 97 ? 14.555 6.617 9.928 1.00 90.69 97 PRO A N 1
ATOM 700 C CA . PRO A 1 97 ? 13.898 7.843 10.383 1.00 90.69 97 PRO A CA 1
ATOM 701 C C . PRO A 1 97 ? 12.389 7.669 10.632 1.00 90.69 97 PRO A C 1
ATOM 703 O O . PRO A 1 97 ? 11.752 8.574 11.169 1.00 90.69 97 PRO A O 1
ATOM 706 N N . ALA A 1 98 ? 11.797 6.554 10.194 1.00 88.25 98 ALA A N 1
ATOM 707 C CA . ALA A 1 98 ? 10.389 6.240 10.415 1.00 88.25 98 ALA A CA 1
ATOM 708 C C . ALA A 1 98 ? 10.208 5.457 11.720 1.00 88.25 98 ALA A C 1
ATOM 710 O O . ALA A 1 98 ? 11.060 4.649 12.066 1.00 88.25 98 ALA A O 1
ATOM 711 N N . THR A 1 99 ? 9.076 5.648 12.400 1.00 89.69 99 THR A N 1
ATOM 712 C CA . THR A 1 99 ? 8.703 4.844 13.578 1.00 89.69 99 THR A CA 1
ATOM 713 C C . THR A 1 99 ? 8.134 3.479 13.196 1.00 89.69 99 THR A C 1
ATOM 715 O O . THR A 1 99 ? 8.223 2.540 13.965 1.00 89.69 99 THR A O 1
ATOM 718 N N . ALA A 1 100 ? 7.531 3.362 12.013 1.00 89.81 100 ALA A N 1
ATOM 719 C CA . ALA A 1 100 ? 6.996 2.113 11.488 1.00 89.81 100 ALA A CA 1
ATOM 720 C C . ALA A 1 100 ? 7.024 2.133 9.958 1.00 89.81 100 ALA A C 1
ATOM 722 O O . ALA A 1 100 ? 7.001 3.201 9.335 1.00 89.81 100 ALA A O 1
ATOM 723 N N . LEU A 1 101 ? 7.039 0.951 9.351 1.00 89.94 101 LEU A N 1
ATOM 724 C CA . LEU A 1 101 ? 6.927 0.758 7.911 1.00 89.94 101 LEU A CA 1
ATOM 725 C C . LEU A 1 101 ? 5.593 0.108 7.554 1.00 89.94 101 LEU A C 1
ATOM 727 O O . LEU A 1 101 ? 5.051 -0.711 8.290 1.00 89.94 101 LEU A O 1
ATOM 731 N N . ILE A 1 102 ? 5.070 0.454 6.379 1.00 90.62 102 ILE A N 1
ATOM 732 C CA . ILE A 1 102 ? 3.919 -0.241 5.805 1.00 90.62 102 ILE A CA 1
ATOM 733 C C . ILE A 1 102 ? 4.418 -1.535 5.176 1.00 90.62 102 ILE A C 1
ATOM 735 O O . ILE A 1 102 ? 5.113 -1.504 4.161 1.00 90.62 102 ILE A O 1
ATOM 739 N N . ARG A 1 103 ? 4.019 -2.673 5.746 1.00 87.25 103 ARG A N 1
ATOM 740 C CA . ARG A 1 103 ? 4.383 -3.986 5.214 1.00 87.25 103 ARG A CA 1
ATOM 741 C C . ARG A 1 103 ? 3.419 -4.472 4.142 1.00 87.25 103 ARG A C 1
ATOM 743 O O . ARG A 1 103 ? 3.838 -5.047 3.141 1.00 87.25 103 ARG A O 1
ATOM 750 N N . LYS A 1 104 ? 2.116 -4.284 4.359 1.00 86.75 104 LYS A N 1
ATOM 751 C CA . LYS A 1 104 ? 1.079 -4.766 3.440 1.00 86.75 104 LYS A CA 1
ATOM 752 C C . LYS A 1 104 ? -0.124 -3.844 3.427 1.00 86.75 104 LYS A C 1
ATOM 754 O O . LYS A 1 104 ? -0.563 -3.366 4.467 1.00 86.75 104 LYS A O 1
ATOM 759 N N . ILE A 1 105 ? -0.687 -3.660 2.238 1.00 91.31 105 ILE A N 1
ATOM 760 C CA . ILE A 1 105 ? -1.965 -2.987 2.028 1.00 91.31 105 ILE A CA 1
ATOM 761 C C . ILE A 1 105 ? -2.944 -4.022 1.482 1.00 91.31 105 ILE A C 1
ATOM 763 O O . ILE A 1 105 ? -2.623 -4.756 0.548 1.00 91.31 105 ILE A O 1
ATOM 767 N N . ALA A 1 106 ? -4.131 -4.092 2.071 1.00 90.25 106 ALA A N 1
ATOM 768 C CA . ALA A 1 106 ? -5.215 -4.951 1.616 1.00 90.25 106 ALA A CA 1
ATOM 769 C C . ALA A 1 106 ? -6.558 -4.217 1.710 1.00 90.25 106 ALA A C 1
ATOM 771 O O . ALA A 1 106 ? -6.664 -3.165 2.342 1.00 90.25 106 ALA A O 1
ATOM 772 N N . GLY A 1 107 ? -7.600 -4.773 1.092 1.00 92.38 107 GLY A N 1
ATOM 773 C CA . GLY A 1 107 ? -8.961 -4.267 1.257 1.00 92.38 107 GLY A CA 1
ATOM 774 C C . GLY A 1 107 ? -9.404 -4.308 2.720 1.00 92.38 107 GLY A C 1
ATOM 775 O O . GLY A 1 107 ? -9.081 -5.248 3.450 1.00 92.38 107 GLY A O 1
ATOM 776 N N . ASN A 1 108 ? -10.128 -3.276 3.156 1.00 92.75 108 ASN A N 1
ATOM 777 C CA . ASN A 1 108 ? -10.804 -3.301 4.447 1.00 92.75 108 ASN A CA 1
ATOM 778 C C . ASN A 1 108 ? -11.950 -4.334 4.367 1.00 92.75 108 ASN A C 1
ATOM 780 O O . ASN A 1 108 ? -12.810 -4.185 3.497 1.00 92.75 108 ASN A O 1
ATOM 784 N N . PRO A 1 109 ? -11.998 -5.348 5.252 1.00 92.19 109 PRO A N 1
ATOM 785 C CA . PRO A 1 109 ? -13.013 -6.405 5.203 1.00 92.19 109 PRO A CA 1
ATOM 786 C C . PRO A 1 109 ? -14.451 -5.892 5.387 1.00 92.19 109 PRO A C 1
ATOM 788 O O . PRO A 1 109 ? -15.395 -6.539 4.947 1.00 92.19 109 PRO A O 1
ATOM 791 N N . TYR A 1 110 ? -14.629 -4.707 5.971 1.00 93.06 110 TYR A N 1
ATOM 792 C CA . TYR A 1 110 ? -15.927 -4.046 6.124 1.00 93.06 110 TYR A CA 1
ATOM 793 C C . TYR A 1 110 ? -16.294 -3.131 4.943 1.00 93.06 110 TYR A C 1
ATOM 795 O O . TYR A 1 110 ? -17.304 -2.427 4.977 1.00 93.06 110 TYR A O 1
ATOM 803 N N . SER A 1 111 ? -15.461 -3.069 3.901 1.00 93.06 111 SER A N 1
ATOM 804 C CA . SER A 1 111 ? -15.690 -2.207 2.742 1.00 93.06 111 SER A CA 1
ATOM 805 C C . SER A 1 111 ? -16.527 -2.889 1.681 1.00 93.06 111 SER A C 1
ATOM 807 O O . SER A 1 111 ? -16.132 -3.934 1.180 1.00 93.06 111 SER A O 1
ATOM 809 N N . ALA A 1 112 ? -17.588 -2.243 1.207 1.00 91.94 112 ALA A N 1
ATOM 810 C CA . ALA A 1 112 ? -18.286 -2.700 0.006 1.00 91.94 112 ALA A CA 1
ATOM 811 C C . ALA A 1 112 ? -17.462 -2.517 -1.287 1.00 91.94 112 ALA A C 1
ATOM 813 O O . ALA A 1 112 ? -17.738 -3.174 -2.288 1.00 91.94 112 ALA A O 1
ATOM 814 N N . LEU A 1 113 ? -16.455 -1.634 -1.286 1.00 92.38 113 LEU A N 1
ATOM 815 C CA . LEU A 1 113 ? -15.656 -1.323 -2.476 1.00 92.38 113 LEU A CA 1
ATOM 816 C C . LEU A 1 113 ? -14.493 -2.297 -2.669 1.00 92.38 113 LEU A C 1
ATOM 818 O O . LEU A 1 113 ? -14.192 -2.671 -3.798 1.00 92.38 113 LEU A O 1
ATOM 822 N N . THR A 1 114 ? -13.826 -2.701 -1.585 1.00 93.25 114 THR A N 1
ATOM 823 C CA . THR A 1 114 ? -12.570 -3.470 -1.666 1.00 93.25 114 THR A CA 1
ATOM 824 C C . THR A 1 114 ? -12.712 -4.964 -1.383 1.00 93.25 114 THR A C 1
ATOM 826 O O . THR A 1 114 ? -11.713 -5.678 -1.398 1.00 93.25 114 THR A O 1
ATOM 829 N N . THR A 1 115 ? -13.938 -5.455 -1.187 1.00 91.69 115 THR A N 1
ATOM 830 C CA . THR A 1 115 ? -14.256 -6.879 -0.944 1.00 91.69 115 THR A CA 1
ATOM 831 C C . THR A 1 115 ? -15.011 -7.538 -2.102 1.00 91.69 115 THR A C 1
ATOM 833 O O . THR A 1 115 ? -15.556 -8.633 -1.966 1.00 91.69 115 THR A O 1
ATOM 836 N N . GLN A 1 116 ? -15.060 -6.889 -3.266 1.00 90.75 116 GLN A N 1
ATOM 837 C CA . GLN A 1 116 ? -15.709 -7.454 -4.447 1.00 90.75 116 GLN A CA 1
ATOM 838 C C . GLN A 1 116 ? -14.967 -8.709 -4.940 1.00 90.75 116 GLN A C 1
ATOM 840 O O . GLN A 1 116 ? -13.735 -8.723 -4.944 1.00 90.75 116 GLN A O 1
ATOM 845 N N . PRO A 1 117 ? -15.686 -9.754 -5.390 1.00 92.50 117 PRO A N 1
ATOM 846 C CA . PRO A 1 117 ? -17.147 -9.847 -5.531 1.00 92.50 117 PRO A CA 1
ATOM 847 C C . PRO A 1 117 ? -17.878 -10.423 -4.300 1.00 92.50 117 PRO A C 1
ATOM 849 O O . PRO A 1 117 ? -19.085 -10.630 -4.355 1.00 92.50 117 PRO A O 1
ATOM 852 N N . VAL A 1 118 ? -17.162 -10.740 -3.218 1.00 90.00 118 VAL A N 1
ATOM 853 C CA . VAL A 1 118 ? -17.695 -11.481 -2.057 1.00 90.00 118 VAL A CA 1
ATOM 854 C C . VAL A 1 118 ? -18.576 -10.599 -1.166 1.00 90.00 118 VAL A C 1
ATOM 856 O O . VAL A 1 118 ? -19.559 -11.076 -0.604 1.00 90.00 118 VAL A O 1
ATOM 859 N N . GLY A 1 119 ? -18.263 -9.305 -1.090 1.00 91.88 119 GLY A N 1
ATOM 860 C CA . GLY A 1 119 ? -18.965 -8.337 -0.254 1.00 91.88 119 GLY A CA 1
ATOM 861 C C . GLY A 1 119 ? -18.375 -8.219 1.159 1.00 91.88 119 GLY A C 1
ATOM 862 O O . GLY A 1 119 ? -17.518 -9.015 1.551 1.00 91.88 119 GLY A O 1
ATOM 863 N N . PRO A 1 120 ? -18.787 -7.183 1.912 1.00 94.12 120 PRO A N 1
ATOM 864 C CA . PRO A 1 120 ? -18.240 -6.901 3.231 1.00 94.12 120 PRO A CA 1
ATOM 865 C C . PRO A 1 120 ? -18.747 -7.898 4.276 1.00 94.12 120 PRO A C 1
ATOM 867 O O . PRO A 1 120 ? -19.865 -8.408 4.179 1.00 94.12 120 PRO A O 1
ATOM 870 N N . ILE A 1 121 ? -17.946 -8.125 5.315 1.00 93.50 121 ILE A N 1
ATOM 871 C CA . ILE A 1 121 ? -18.370 -8.890 6.496 1.00 93.50 121 ILE A CA 1
ATOM 872 C C . ILE A 1 121 ? -19.372 -8.085 7.355 1.00 93.50 121 ILE A C 1
ATOM 874 O O . ILE A 1 121 ? -19.428 -6.855 7.232 1.00 93.50 121 ILE A O 1
ATOM 878 N N . PRO A 1 122 ? -20.142 -8.732 8.255 1.00 94.69 122 PRO A N 1
ATOM 879 C CA . PRO A 1 122 ? -21.028 -8.033 9.188 1.00 94.69 122 PRO A CA 1
ATOM 880 C C . PRO A 1 122 ? -20.274 -7.021 10.064 1.00 94.69 122 PRO A C 1
ATOM 882 O O . PRO A 1 122 ? -19.220 -7.341 10.614 1.00 94.69 122 PRO A O 1
ATOM 885 N N . TYR A 1 123 ? -20.805 -5.803 10.209 1.00 91.50 123 TYR A N 1
ATOM 886 C CA . TYR A 1 123 ? -20.154 -4.714 10.959 1.00 91.50 123 TYR A CA 1
ATOM 887 C C . TYR A 1 123 ? -20.024 -4.969 12.466 1.00 91.50 123 TYR A C 1
ATOM 889 O O . TYR A 1 123 ? -19.200 -4.338 13.120 1.00 91.50 123 TYR A O 1
ATOM 897 N N . ASP A 1 124 ? -20.830 -5.871 13.014 1.00 94.75 124 ASP A N 1
ATOM 898 C CA . ASP A 1 124 ? -20.760 -6.335 14.398 1.00 94.75 124 ASP A CA 1
ATOM 899 C C . ASP A 1 124 ? -19.671 -7.396 14.626 1.00 94.75 124 ASP A C 1
ATOM 901 O O . ASP A 1 124 ? -19.380 -7.727 15.775 1.00 94.75 124 ASP A O 1
ATOM 905 N N . THR A 1 125 ? -19.017 -7.884 13.562 1.00 92.62 125 THR A N 1
ATOM 906 C CA . THR A 1 125 ? -17.837 -8.753 13.681 1.00 92.62 125 THR A CA 1
ATOM 907 C C . THR A 1 125 ? -16.726 -8.002 14.426 1.00 92.62 125 THR A C 1
ATOM 909 O O . THR A 1 125 ? -16.350 -6.913 13.980 1.00 92.62 125 THR A O 1
ATOM 912 N N . PRO A 1 126 ? -16.156 -8.544 15.516 1.00 89.50 126 PRO A N 1
ATOM 913 C CA . PRO A 1 126 ? -15.032 -7.922 16.212 1.00 89.50 126 PRO A CA 1
ATOM 914 C C . PRO A 1 126 ? -13.802 -7.755 15.310 1.00 89.50 126 PRO A C 1
ATOM 916 O O . PRO A 1 126 ? -13.507 -8.616 14.482 1.00 89.50 126 PRO A O 1
ATOM 919 N N . LEU A 1 127 ? -13.026 -6.680 15.509 1.00 83.12 127 LEU A N 1
ATOM 920 C CA . LEU A 1 127 ? -11.809 -6.421 14.718 1.00 83.12 127 LEU A CA 1
ATOM 921 C C . LEU A 1 127 ? -10.800 -7.574 14.786 1.00 83.12 127 LEU A C 1
ATOM 923 O O . LEU A 1 127 ? -10.137 -7.859 13.791 1.00 83.12 127 LEU A O 1
ATOM 927 N N . ALA A 1 128 ? -10.712 -8.244 15.937 1.00 84.00 128 ALA A N 1
ATOM 928 C CA . ALA A 1 128 ? -9.816 -9.378 16.122 1.00 84.00 128 ALA A CA 1
ATOM 929 C C . ALA A 1 128 ? -10.152 -10.561 15.200 1.00 84.00 128 ALA A C 1
ATOM 931 O O . ALA A 1 128 ? -9.251 -11.234 14.703 1.00 84.00 128 ALA A O 1
ATOM 932 N N . ASP A 1 129 ? -11.437 -10.754 14.906 1.00 87.25 129 ASP A N 1
ATOM 933 C CA . ASP A 1 129 ? -11.920 -11.824 14.034 1.00 87.25 129 ASP A CA 1
ATOM 934 C C . ASP A 1 129 ? -11.898 -11.394 12.560 1.00 87.25 129 ASP A C 1
ATOM 936 O O . ASP A 1 129 ? -11.569 -12.175 11.670 1.00 87.25 129 ASP A O 1
ATOM 940 N N . ALA A 1 130 ? -12.187 -10.119 12.287 1.00 84.94 130 ALA A N 1
ATOM 941 C CA . ALA A 1 130 ? -12.179 -9.544 10.942 1.00 84.94 130 ALA A CA 1
ATOM 942 C C . ALA A 1 130 ? -10.780 -9.426 10.324 1.00 84.94 130 ALA A C 1
ATOM 944 O O . ALA A 1 130 ? -10.620 -9.363 9.099 1.00 84.94 130 ALA A O 1
ATOM 945 N N . ALA A 1 131 ? -9.761 -9.335 11.172 1.00 77.62 131 ALA A N 1
ATOM 946 C CA . ALA A 1 131 ? -8.405 -9.037 10.770 1.00 77.62 131 ALA A CA 1
ATOM 947 C C . ALA A 1 131 ? -7.440 -10.205 10.990 1.00 77.62 131 ALA A C 1
ATOM 949 O O . ALA A 1 131 ? -6.261 -9.993 11.253 1.00 77.62 131 ALA A O 1
ATOM 950 N N . GLN A 1 132 ? -7.927 -11.436 10.828 1.00 68.31 132 GLN A N 1
ATOM 951 C CA . GLN A 1 132 ? -7.080 -12.619 10.919 1.00 68.31 132 GLN A CA 1
ATOM 952 C C . GLN A 1 132 ? -6.036 -12.641 9.789 1.00 68.31 132 GLN A C 1
ATOM 954 O O . GLN A 1 132 ? -6.354 -12.568 8.596 1.00 68.31 132 GLN A O 1
ATOM 959 N N . GLY A 1 133 ? -4.762 -12.713 10.185 1.00 65.44 133 GLY A N 1
ATOM 960 C CA . GLY A 1 133 ? -3.664 -13.132 9.318 1.00 65.44 133 GLY A CA 1
ATOM 961 C C . GLY A 1 133 ? -3.731 -14.633 9.019 1.00 65.44 133 GLY A C 1
ATOM 962 O O . GLY A 1 133 ? -4.762 -15.272 9.197 1.00 65.44 133 GLY A O 1
ATOM 963 N N . ILE A 1 134 ? -2.611 -15.231 8.612 1.00 65.50 134 ILE A N 1
ATOM 964 C CA . ILE A 1 134 ? -2.507 -16.695 8.439 1.00 65.50 134 ILE A CA 1
ATOM 965 C C . ILE A 1 134 ? -2.564 -17.483 9.770 1.00 65.50 134 ILE A C 1
ATOM 967 O O . ILE A 1 134 ? -2.417 -18.701 9.761 1.00 65.50 134 ILE A O 1
ATOM 971 N N . GLY A 1 135 ? -2.811 -16.805 10.897 1.00 60.03 135 GLY A N 1
ATOM 972 C CA . GLY A 1 135 ? -2.747 -17.357 12.251 1.00 60.03 135 GLY A CA 1
ATOM 973 C C . GLY A 1 135 ? -1.335 -17.289 12.834 1.00 60.03 135 GLY A C 1
ATOM 974 O O . GLY A 1 135 ? -0.468 -16.607 12.292 1.00 60.03 135 GLY A O 1
ATOM 975 N N . THR A 1 136 ? -1.109 -17.979 13.951 1.00 55.16 136 THR A N 1
ATOM 976 C CA . THR A 1 136 ? 0.235 -18.235 14.491 1.00 55.16 136 THR A CA 1
ATOM 977 C C . THR A 1 136 ? 0.926 -19.303 13.646 1.00 55.16 136 THR A C 1
ATOM 979 O O . THR A 1 136 ? 0.318 -20.348 13.400 1.00 55.16 136 THR A O 1
ATOM 982 N N . MET A 1 137 ? 2.175 -19.066 13.232 1.00 44.78 137 MET A N 1
ATOM 983 C CA . MET A 1 137 ? 3.067 -20.163 12.827 1.00 44.78 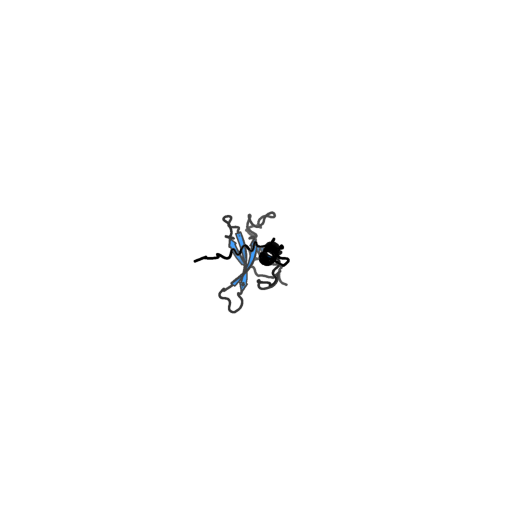137 MET A CA 1
ATOM 984 C C . MET A 1 137 ? 3.515 -20.971 14.042 1.00 44.78 137 MET A C 1
ATOM 986 O O . MET A 1 137 ? 3.731 -20.348 15.107 1.00 44.78 137 MET A O 1
#